Protein AF-A0A2V7TNR3-F1 (afdb_monomer)

Mean predicted aligned error: 4.05 Å

pLDDT: mean 93.91, std 7.27, range [55.94, 98.38]

Structure (mmCIF, N/CA/C/O backbone):
data_AF-A0A2V7TNR3-F1
#
_entry.id   AF-A0A2V7TNR3-F1
#
loop_
_atom_site.group_PDB
_atom_site.id
_atom_site.type_symbol
_atom_site.label_atom_id
_atom_site.label_alt_id
_atom_site.label_comp_id
_atom_site.label_asym_id
_atom_site.label_entity_id
_atom_site.label_seq_id
_atom_site.pdbx_PDB_ins_code
_atom_site.Cartn_x
_atom_site.Cartn_y
_atom_site.Cartn_z
_atom_site.occupancy
_atom_site.B_iso_or_equiv
_atom_site.auth_seq_id
_atom_site.auth_comp_id
_atom_site.auth_asym_id
_atom_site.auth_atom_id
_atom_site.pdbx_PDB_model_num
ATOM 1 N N . MET A 1 1 ? 23.098 19.966 -18.561 1.00 55.94 1 MET A N 1
ATOM 2 C CA . MET A 1 1 ? 22.631 18.932 -19.511 1.00 55.94 1 MET A CA 1
ATOM 3 C C . MET A 1 1 ? 23.124 17.513 -19.202 1.00 55.94 1 MET A C 1
ATOM 5 O O . MET A 1 1 ? 22.297 16.716 -18.797 1.00 55.94 1 MET A O 1
ATOM 9 N N . ARG A 1 2 ? 24.413 17.128 -19.333 1.00 60.38 2 ARG A N 1
ATOM 10 C CA . ARG A 1 2 ? 24.820 15.708 -19.113 1.00 60.38 2 ARG A CA 1
ATOM 11 C C . ARG A 1 2 ? 24.779 15.244 -17.645 1.00 60.38 2 ARG A C 1
ATOM 13 O O . ARG A 1 2 ? 24.480 14.086 -17.392 1.00 60.38 2 ARG A O 1
ATOM 20 N N . SER A 1 3 ? 25.078 16.126 -16.691 1.00 62.19 3 SER A N 1
ATOM 21 C CA . SER A 1 3 ? 25.059 15.813 -15.252 1.00 62.19 3 SER A CA 1
ATOM 22 C C . SER A 1 3 ? 23.644 15.739 -14.664 1.00 62.19 3 SER A C 1
ATOM 24 O O . SER A 1 3 ? 23.392 14.888 -13.816 1.00 62.19 3 SER A O 1
ATOM 26 N N . GLU A 1 4 ? 22.719 16.579 -15.139 1.00 61.78 4 GLU A N 1
ATOM 27 C CA . GLU A 1 4 ? 21.309 16.592 -14.706 1.00 61.78 4 GLU A CA 1
ATOM 28 C C . GLU A 1 4 ? 20.622 15.257 -15.021 1.00 61.78 4 GLU A C 1
ATOM 30 O O . GLU A 1 4 ? 20.032 14.658 -14.126 1.00 61.78 4 GLU A O 1
ATOM 35 N N . ASN A 1 5 ? 20.835 14.714 -16.226 1.00 78.19 5 ASN A N 1
ATOM 36 C CA . ASN A 1 5 ? 20.287 13.414 -16.630 1.00 78.19 5 ASN A CA 1
ATOM 37 C C . ASN A 1 5 ? 20.798 12.249 -15.762 1.00 78.19 5 ASN A C 1
ATOM 39 O O . ASN A 1 5 ? 20.072 11.287 -15.526 1.00 78.19 5 ASN A O 1
ATOM 43 N N . VAL A 1 6 ? 22.041 12.315 -15.268 1.00 83.44 6 VAL A N 1
ATOM 44 C CA . VAL A 1 6 ? 22.606 11.262 -14.402 1.00 83.44 6 VAL A CA 1
ATOM 45 C C . VAL A 1 6 ? 21.979 11.307 -13.010 1.00 83.44 6 VAL A C 1
ATOM 47 O O . VAL A 1 6 ? 21.611 10.266 -12.469 1.00 83.44 6 VAL A O 1
ATOM 50 N N . ILE A 1 7 ? 21.828 12.502 -12.433 1.00 86.81 7 ILE A N 1
ATOM 51 C CA . ILE A 1 7 ? 21.196 12.674 -11.118 1.00 86.81 7 ILE A CA 1
ATOM 52 C C . ILE A 1 7 ? 19.733 12.230 -11.175 1.00 86.81 7 ILE A C 1
ATOM 54 O O . ILE A 1 7 ? 19.283 11.481 -10.309 1.00 86.81 7 ILE A O 1
ATOM 58 N N . GLU A 1 8 ? 19.010 12.642 -12.215 1.00 86.00 8 GLU A N 1
ATOM 59 C CA . GLU A 1 8 ? 17.616 12.271 -12.442 1.00 86.00 8 GLU A CA 1
ATOM 60 C C . GLU A 1 8 ? 17.444 10.751 -12.580 1.00 86.00 8 GLU A C 1
ATOM 62 O O . GLU A 1 8 ? 16.597 10.141 -11.922 1.00 86.00 8 GLU A O 1
ATOM 67 N N . GLN A 1 9 ? 18.308 10.109 -13.367 1.00 86.88 9 GLN A N 1
ATOM 68 C CA . GLN A 1 9 ? 18.289 8.662 -13.537 1.00 86.88 9 GLN A CA 1
ATOM 69 C C . GLN A 1 9 ? 18.580 7.928 -12.222 1.00 86.88 9 GLN A C 1
ATOM 71 O O . GLN A 1 9 ? 17.882 6.969 -11.886 1.00 86.88 9 GLN A O 1
ATOM 76 N N . ILE A 1 10 ? 19.566 8.385 -11.441 1.00 91.06 10 ILE A N 1
ATOM 77 C CA . ILE A 1 10 ? 19.848 7.825 -10.112 1.00 91.06 10 ILE A CA 1
ATOM 78 C C . ILE A 1 10 ? 18.633 8.000 -9.201 1.00 91.06 10 ILE A C 1
ATOM 80 O O . ILE A 1 10 ? 18.242 7.049 -8.526 1.00 91.06 10 ILE A O 1
ATOM 84 N N . PHE A 1 11 ? 17.999 9.170 -9.201 1.00 94.50 11 PHE A N 1
ATOM 85 C CA . PHE A 1 11 ? 16.821 9.426 -8.383 1.00 94.50 11 PHE A CA 1
ATOM 86 C C . PHE A 1 11 ? 15.674 8.462 -8.724 1.00 94.50 11 PHE A C 1
ATOM 88 O O . PHE A 1 11 ? 15.196 7.738 -7.849 1.00 94.50 11 PHE A O 1
ATOM 95 N N . PHE A 1 12 ? 15.282 8.357 -9.997 1.00 94.94 12 PHE A N 1
ATOM 96 C CA . PHE A 1 12 ? 14.180 7.480 -10.414 1.00 94.94 12 PHE A CA 1
ATOM 97 C C . PHE A 1 12 ? 14.505 5.989 -10.362 1.00 94.94 12 PHE A C 1
ATOM 99 O O . PHE A 1 12 ? 13.593 5.164 -10.321 1.00 94.94 12 PHE A O 1
ATOM 106 N N . ARG A 1 13 ? 15.785 5.621 -10.308 1.00 94.69 13 ARG A N 1
ATOM 107 C CA . ARG A 1 13 ? 16.210 4.254 -9.997 1.00 94.69 13 ARG A CA 1
ATOM 108 C C . ARG A 1 13 ? 15.940 3.886 -8.532 1.00 94.69 13 ARG A C 1
ATOM 110 O O . ARG A 1 13 ? 15.651 2.729 -8.234 1.00 94.69 13 ARG A O 1
ATOM 117 N N . HIS A 1 14 ? 15.999 4.858 -7.620 1.00 96.19 14 HIS A N 1
ATOM 118 C CA . HIS A 1 14 ? 15.886 4.644 -6.170 1.00 96.19 14 HIS A CA 1
ATOM 119 C C . HIS A 1 14 ? 14.578 5.163 -5.555 1.00 96.19 14 HIS A C 1
ATOM 1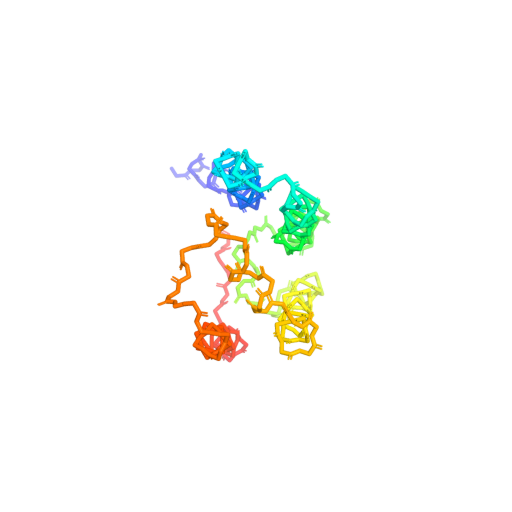21 O O . HIS A 1 14 ? 14.340 4.951 -4.368 1.00 96.19 14 HIS A O 1
ATOM 127 N N . ALA A 1 15 ? 13.699 5.789 -6.342 1.00 95.81 15 ALA A N 1
ATOM 128 C CA . ALA A 1 15 ? 12.441 6.375 -5.872 1.00 95.81 15 ALA A CA 1
ATOM 129 C C . ALA A 1 15 ? 11.531 5.388 -5.110 1.00 95.81 15 ALA A C 1
ATOM 131 O O . ALA A 1 15 ? 10.797 5.797 -4.214 1.00 95.81 15 ALA A O 1
ATOM 132 N N . TRP A 1 16 ? 11.621 4.081 -5.386 1.00 97.06 16 TRP A N 1
ATOM 133 C CA . TRP A 1 16 ? 10.887 3.046 -4.646 1.00 97.06 16 TRP A CA 1
ATOM 134 C C . TRP A 1 16 ? 11.201 3.032 -3.137 1.00 97.06 16 TRP A C 1
ATOM 136 O O . TRP A 1 16 ? 10.323 2.729 -2.328 1.00 97.06 16 TRP A O 1
ATOM 146 N N . LEU A 1 17 ? 12.414 3.436 -2.736 1.00 97.94 17 LEU A N 1
ATOM 147 C CA . LEU A 1 17 ? 12.802 3.570 -1.328 1.00 97.94 17 LEU A CA 1
ATOM 148 C C . LEU A 1 17 ? 12.006 4.663 -0.609 1.00 97.94 17 LEU A C 1
ATOM 150 O O . LEU A 1 17 ? 11.733 4.525 0.582 1.00 97.94 17 LEU A O 1
ATOM 154 N N . LEU A 1 18 ? 11.590 5.721 -1.315 1.00 97.38 18 LEU A N 1
ATOM 155 C CA . LEU A 1 18 ? 10.773 6.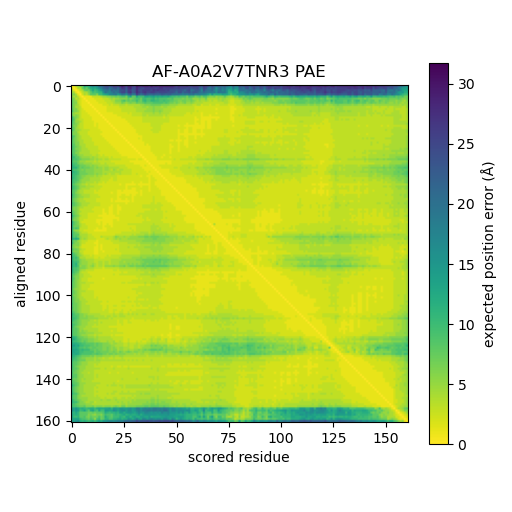788 -0.732 1.00 97.38 18 LEU A CA 1
ATOM 156 C C . LEU A 1 18 ? 9.385 6.268 -0.341 1.00 97.38 18 LEU A C 1
ATOM 158 O O . LEU A 1 18 ? 8.876 6.626 0.720 1.00 97.38 18 LEU A O 1
ATOM 162 N N . PHE A 1 19 ? 8.795 5.373 -1.141 1.00 96.69 19 PHE A N 1
ATOM 163 C CA . PHE A 1 19 ? 7.513 4.747 -0.805 1.00 96.69 19 PHE A CA 1
ATOM 164 C C . PHE A 1 19 ? 7.631 3.799 0.393 1.00 96.69 19 PHE A C 1
ATOM 166 O O . PHE A 1 19 ? 6.751 3.784 1.260 1.00 96.69 19 PHE A O 1
ATOM 173 N N . ILE A 1 20 ? 8.743 3.065 0.500 1.00 98.12 20 ILE A N 1
ATOM 174 C CA . ILE A 1 20 ? 9.024 2.242 1.683 1.00 98.12 20 ILE A CA 1
ATOM 175 C C . ILE A 1 20 ? 9.204 3.118 2.919 1.00 98.12 20 ILE A C 1
ATOM 177 O O . ILE A 1 20 ? 8.592 2.864 3.958 1.00 98.12 20 ILE A O 1
ATOM 181 N N . PHE A 1 21 ? 9.992 4.187 2.804 1.00 98.19 21 PHE A N 1
ATOM 182 C CA . PHE A 1 21 ? 10.191 5.146 3.882 1.00 98.19 21 PHE A CA 1
ATOM 183 C C . PHE A 1 21 ? 8.859 5.742 4.354 1.00 98.19 21 PHE A C 1
ATOM 185 O O . PHE A 1 21 ? 8.572 5.724 5.550 1.00 98.19 21 PHE A O 1
ATOM 192 N N . ALA A 1 22 ? 8.004 6.188 3.429 1.00 97.50 22 ALA A N 1
ATOM 193 C CA . ALA A 1 22 ? 6.678 6.712 3.750 1.00 97.50 22 ALA A CA 1
ATOM 194 C C . ALA A 1 22 ? 5.792 5.664 4.451 1.00 97.50 22 ALA A C 1
ATOM 196 O O . ALA A 1 22 ? 5.075 5.983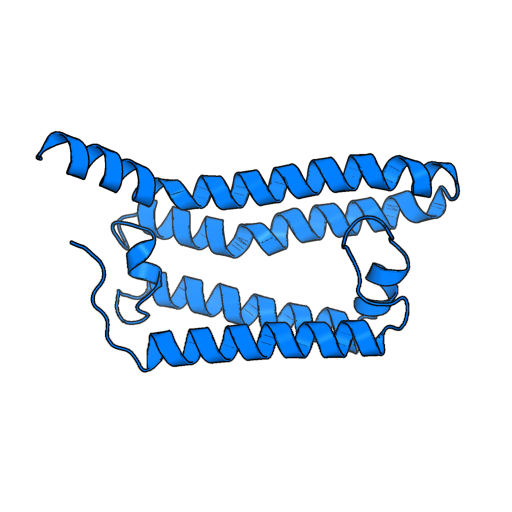 5.403 1.00 97.50 22 ALA A O 1
ATOM 197 N N . THR A 1 23 ? 5.861 4.400 4.030 1.00 96.50 23 THR A N 1
ATOM 198 C CA . THR A 1 23 ? 5.129 3.286 4.655 1.00 96.50 23 THR A CA 1
ATOM 199 C C . THR A 1 23 ? 5.590 3.053 6.095 1.00 96.50 23 THR A C 1
ATOM 201 O O . THR A 1 23 ? 4.763 2.941 7.006 1.00 96.50 23 THR A O 1
ATOM 204 N N . CYS A 1 24 ? 6.904 3.042 6.324 1.00 98.00 24 CYS A N 1
ATOM 205 C CA . CYS A 1 24 ? 7.504 2.905 7.650 1.00 98.00 24 CYS A CA 1
ATOM 206 C C . CYS A 1 24 ? 7.190 4.102 8.556 1.00 98.00 24 CYS A C 1
ATOM 208 O O . CYS A 1 24 ? 6.844 3.915 9.723 1.00 98.00 24 CYS A O 1
ATOM 210 N N . LEU A 1 25 ? 7.245 5.324 8.023 1.00 97.81 25 LEU A N 1
ATOM 211 C CA . LEU A 1 25 ? 6.898 6.534 8.762 1.00 97.81 25 LEU A CA 1
ATOM 212 C C . LEU A 1 25 ? 5.432 6.504 9.215 1.00 97.81 25 LEU A C 1
ATOM 214 O O . LEU A 1 25 ? 5.148 6.768 10.383 1.00 97.81 25 LEU A O 1
ATOM 218 N N . ASN A 1 26 ? 4.509 6.094 8.339 1.00 96.62 26 ASN A N 1
ATOM 219 C CA . ASN A 1 26 ? 3.106 5.894 8.711 1.00 96.62 26 ASN A CA 1
ATOM 220 C C . ASN A 1 26 ? 2.953 4.863 9.835 1.00 96.62 26 ASN A C 1
ATOM 222 O O . ASN A 1 26 ? 2.255 5.130 10.809 1.00 96.62 26 ASN A O 1
ATOM 226 N N . ALA A 1 27 ? 3.657 3.730 9.769 1.00 96.69 27 ALA A N 1
ATOM 227 C CA . ALA A 1 27 ? 3.627 2.724 10.832 1.00 96.69 27 ALA A CA 1
ATOM 228 C C . ALA A 1 27 ? 4.103 3.278 12.190 1.00 96.69 27 ALA A C 1
ATOM 230 O O . ALA A 1 27 ? 3.508 2.974 13.228 1.00 96.69 27 ALA A O 1
ATOM 231 N N . VAL A 1 28 ? 5.143 4.121 12.196 1.00 97.50 28 VAL A N 1
ATOM 232 C CA . VAL A 1 28 ? 5.626 4.803 13.408 1.00 97.50 28 VAL A CA 1
ATOM 233 C C . VAL A 1 28 ? 4.577 5.781 13.940 1.00 97.50 28 VAL A C 1
ATOM 235 O O . VAL A 1 28 ? 4.252 5.737 15.129 1.00 97.50 28 VAL A O 1
ATOM 238 N N . ILE A 1 29 ? 4.003 6.616 13.070 1.00 97.00 29 ILE A N 1
ATOM 239 C CA . ILE A 1 29 ? 2.950 7.577 13.429 1.00 97.00 29 ILE A CA 1
ATOM 240 C C . ILE A 1 29 ? 1.737 6.849 14.016 1.00 97.00 29 ILE A C 1
ATOM 242 O O . ILE A 1 29 ? 1.214 7.247 15.056 1.00 97.00 29 ILE A O 1
ATOM 246 N N . TRP A 1 30 ? 1.306 5.756 13.393 1.00 97.31 30 TRP A N 1
ATOM 247 C CA . TRP A 1 30 ? 0.194 4.934 13.863 1.00 97.31 30 TRP A CA 1
ATOM 248 C C . TRP A 1 30 ? 0.476 4.304 15.213 1.00 97.31 30 TRP A C 1
ATOM 250 O O . TRP A 1 30 ? -0.373 4.354 16.099 1.00 97.31 30 TRP A O 1
ATOM 260 N N . ARG A 1 31 ? 1.684 3.771 15.415 1.00 96.38 31 ARG A N 1
ATOM 261 C CA . ARG A 1 31 ? 2.089 3.221 16.711 1.00 96.38 31 ARG A CA 1
ATOM 262 C C . ARG A 1 31 ? 2.088 4.287 17.800 1.00 96.38 31 ARG A C 1
ATOM 264 O O . ARG A 1 31 ? 1.724 3.990 18.933 1.00 96.38 31 ARG A O 1
ATOM 271 N N . TRP A 1 32 ? 2.489 5.512 17.471 1.00 96.88 32 TRP A N 1
ATOM 272 C CA . TRP A 1 32 ? 2.433 6.638 18.396 1.00 96.88 32 TRP A CA 1
ATOM 273 C C . TRP A 1 32 ? 0.986 7.030 18.731 1.00 96.88 32 TRP A C 1
ATOM 275 O O . TRP A 1 32 ? 0.642 7.090 19.910 1.00 96.88 32 TRP A O 1
ATOM 285 N N . ARG A 1 33 ? 0.112 7.186 17.726 1.00 95.69 33 ARG A N 1
ATOM 286 C CA . ARG A 1 33 ? -1.320 7.495 17.915 1.00 95.69 33 ARG A CA 1
ATOM 287 C C . ARG A 1 33 ? -2.062 6.409 18.700 1.00 95.69 33 ARG A C 1
ATOM 289 O O . ARG A 1 33 ? -2.885 6.729 19.553 1.00 95.69 33 ARG A O 1
ATOM 296 N N . ALA A 1 34 ? -1.735 5.140 18.456 1.00 96.38 34 ALA A N 1
ATOM 297 C CA . ALA A 1 34 ? -2.338 3.991 19.126 1.00 96.38 34 ALA A CA 1
ATOM 298 C C . ALA A 1 34 ? -2.123 4.000 20.648 1.00 96.38 34 ALA A C 1
ATOM 300 O O . ALA A 1 34 ? -2.955 3.462 21.372 1.00 96.38 34 ALA A O 1
ATOM 301 N N . ARG A 1 35 ? -1.054 4.641 21.155 1.00 95.75 35 ARG A N 1
ATOM 302 C CA . ARG A 1 35 ? -0.747 4.684 22.598 1.00 95.75 35 ARG A CA 1
ATOM 303 C C . ARG A 1 35 ? -1.913 5.212 23.428 1.00 95.75 35 ARG A C 1
ATOM 305 O O . ARG A 1 35 ? -2.209 4.622 24.457 1.00 95.75 35 ARG A O 1
ATOM 312 N N . LYS A 1 36 ? -2.590 6.266 22.954 1.00 96.31 36 LYS A N 1
ATOM 313 C CA . LYS A 1 36 ? -3.750 6.866 23.637 1.00 96.31 36 LYS A CA 1
ATOM 314 C C . LYS A 1 36 ? -4.911 5.875 23.779 1.00 96.31 36 LYS A C 1
ATOM 316 O O . LYS A 1 36 ? -5.573 5.847 24.810 1.00 96.31 36 LYS A O 1
ATOM 321 N N . TYR A 1 37 ? -5.165 5.081 22.743 1.00 96.00 37 TYR A N 1
ATOM 322 C CA . TYR A 1 37 ? -6.257 4.108 22.742 1.00 96.00 37 TYR A CA 1
ATOM 323 C C . TYR A 1 37 ? -5.899 2.872 23.568 1.00 96.00 37 TYR A C 1
ATOM 325 O O . TYR A 1 37 ? -6.716 2.409 24.350 1.00 96.00 37 TYR A O 1
ATOM 333 N N . ILE A 1 38 ? -4.651 2.405 23.481 1.00 96.88 38 ILE A N 1
ATOM 334 C CA . ILE A 1 38 ? -4.153 1.264 24.261 1.00 96.88 38 ILE A CA 1
ATOM 335 C C . ILE A 1 38 ? -4.101 1.579 25.761 1.00 96.88 38 ILE A C 1
ATOM 337 O O . ILE A 1 38 ? -4.368 0.704 26.576 1.00 96.88 38 ILE A O 1
ATOM 341 N N . SER A 1 39 ? -3.770 2.814 26.153 1.00 96.75 39 SER A N 1
ATOM 342 C CA . SER A 1 39 ? -3.805 3.201 27.569 1.00 96.75 39 SER A CA 1
ATOM 343 C C . SER A 1 39 ? -5.221 3.221 28.143 1.00 96.75 39 SER A C 1
ATOM 345 O O . SER A 1 39 ? -5.383 3.008 29.339 1.00 96.75 39 SER A O 1
ATOM 347 N N . ALA A 1 40 ? -6.229 3.495 27.308 1.00 96.75 40 ALA A N 1
ATOM 348 C CA . ALA A 1 40 ? -7.632 3.477 27.712 1.00 96.75 40 ALA A CA 1
ATOM 349 C C . ALA A 1 40 ? -8.211 2.052 27.712 1.00 96.75 40 ALA A C 1
ATOM 351 O O . ALA A 1 40 ? -8.968 1.703 28.612 1.00 96.75 40 ALA A O 1
ATOM 352 N N . ASP A 1 41 ? -7.828 1.231 26.732 1.00 96.38 41 ASP A N 1
ATOM 353 C CA . ASP A 1 41 ? -8.199 -0.179 26.631 1.00 96.38 41 ASP A CA 1
ATOM 354 C C . ASP A 1 41 ? -6.979 -1.035 26.226 1.00 96.38 41 ASP A C 1
ATOM 356 O O . ASP A 1 41 ? -6.629 -1.126 25.038 1.00 96.38 41 ASP A O 1
ATOM 360 N N . PRO A 1 42 ? -6.329 -1.702 27.200 1.00 96.00 42 PRO A N 1
ATOM 361 C CA . PRO A 1 42 ? -5.161 -2.541 26.943 1.00 96.00 42 PRO A CA 1
ATOM 362 C C . PRO A 1 42 ? -5.422 -3.717 25.993 1.00 96.00 42 PRO A C 1
ATOM 364 O O . PRO A 1 42 ? -4.478 -4.222 25.378 1.00 96.00 42 PRO A O 1
ATOM 367 N N . THR A 1 43 ? -6.676 -4.154 25.828 1.00 96.25 43 THR A N 1
ATOM 368 C CA . THR A 1 43 ? -7.015 -5.301 24.970 1.00 96.25 43 THR A CA 1
ATOM 369 C C . THR A 1 43 ? -6.763 -5.016 23.483 1.00 96.25 43 THR A C 1
ATOM 371 O O . THR A 1 43 ? -6.477 -5.934 22.709 1.00 96.25 43 THR A O 1
ATOM 374 N N . LEU A 1 44 ? -6.740 -3.738 23.085 1.00 95.69 44 LEU A N 1
ATOM 375 C CA . LEU A 1 44 ? -6.487 -3.301 21.709 1.00 95.69 44 LEU A CA 1
ATOM 376 C C . LEU A 1 44 ? -5.021 -3.459 21.268 1.00 95.69 44 LEU A C 1
ATOM 378 O O . LEU A 1 44 ? -4.727 -3.455 20.069 1.00 95.69 44 LEU A O 1
ATOM 382 N N . ALA A 1 45 ? -4.075 -3.612 22.203 1.00 96.50 45 ALA A N 1
ATOM 383 C CA . ALA A 1 45 ? -2.638 -3.604 21.906 1.00 96.50 45 ALA A CA 1
ATOM 384 C C . ALA A 1 45 ? -2.220 -4.669 20.877 1.00 96.50 45 ALA A C 1
ATOM 386 O O . ALA A 1 45 ? -1.440 -4.397 19.953 1.00 96.50 45 ALA A O 1
ATOM 387 N N . ALA A 1 46 ? -2.764 -5.881 21.014 1.00 97.06 46 ALA A N 1
ATOM 388 C CA . ALA A 1 46 ? -2.488 -6.985 20.102 1.00 97.06 46 ALA A CA 1
ATOM 389 C C . ALA A 1 46 ? -3.040 -6.705 18.695 1.00 97.06 46 ALA A C 1
ATOM 391 O O . ALA A 1 46 ? -2.358 -6.960 17.697 1.00 97.06 46 ALA A O 1
ATOM 392 N N . GLY A 1 47 ? -4.242 -6.128 18.611 1.00 97.06 47 GLY A N 1
ATOM 393 C CA . GLY A 1 47 ? -4.891 -5.774 17.352 1.00 97.06 47 GLY A CA 1
ATOM 394 C C . GLY A 1 47 ? -4.133 -4.687 16.587 1.00 97.06 47 GLY A C 1
ATOM 395 O O . GLY A 1 47 ? -3.772 -4.905 15.428 1.00 97.06 47 GLY A O 1
ATOM 396 N N . TYR A 1 48 ? -3.753 -3.586 17.248 1.00 97.69 48 TYR A N 1
ATOM 397 C CA . TYR A 1 48 ? -2.901 -2.548 16.647 1.00 97.69 48 TYR A CA 1
ATOM 398 C C . TYR A 1 48 ? -1.561 -3.109 16.163 1.00 97.69 48 TYR A C 1
ATOM 400 O O . TYR A 1 48 ? -1.139 -2.829 15.041 1.00 97.69 48 TYR A O 1
ATOM 408 N N . THR A 1 49 ? -0.898 -3.935 16.978 1.00 97.31 49 THR A N 1
ATOM 409 C CA . THR A 1 49 ? 0.389 -4.543 16.605 1.00 97.31 49 THR A CA 1
ATOM 410 C C . THR A 1 49 ? 0.249 -5.411 15.358 1.00 97.31 49 THR A C 1
ATOM 412 O O . THR A 1 49 ? 1.075 -5.326 14.447 1.00 97.31 49 THR A O 1
ATOM 415 N N . ARG A 1 50 ? -0.810 -6.225 15.289 1.00 97.38 50 ARG A N 1
ATOM 416 C CA . ARG A 1 50 ? -1.097 -7.072 14.130 1.00 97.38 50 ARG A CA 1
ATOM 417 C C . ARG A 1 50 ? -1.378 -6.241 12.878 1.00 97.38 50 ARG A C 1
ATOM 419 O O . ARG A 1 50 ? -0.828 -6.559 11.828 1.00 97.38 50 ARG A O 1
ATOM 426 N N . LEU A 1 51 ? -2.186 -5.186 12.987 1.00 97.56 51 LEU A N 1
ATOM 427 C CA . LEU A 1 51 ? -2.534 -4.313 11.862 1.00 97.56 51 LEU A CA 1
ATOM 428 C C . LEU A 1 51 ? -1.315 -3.563 11.322 1.00 97.56 51 LEU A C 1
ATOM 430 O O . LEU A 1 51 ? -1.087 -3.563 10.117 1.00 9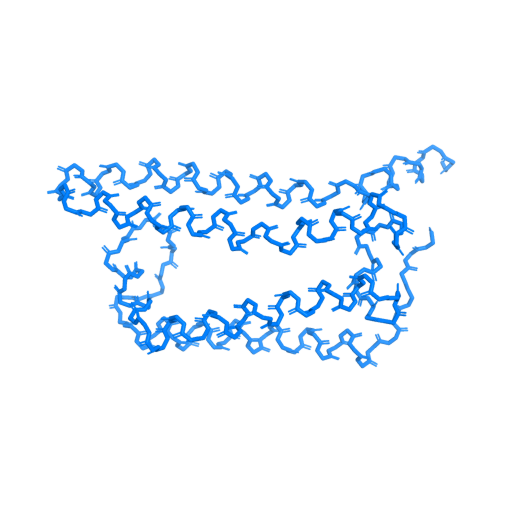7.56 51 LEU A O 1
ATOM 434 N N . ILE A 1 52 ? -0.486 -2.995 12.201 1.00 97.75 52 ILE A N 1
ATOM 435 C CA . ILE A 1 52 ? 0.720 -2.257 11.800 1.00 97.75 52 ILE A CA 1
ATOM 436 C C . ILE A 1 52 ? 1.744 -3.192 11.141 1.00 97.75 52 ILE A C 1
ATOM 438 O O . ILE A 1 52 ? 2.321 -2.844 10.113 1.00 97.75 52 ILE A O 1
ATOM 442 N N . ARG A 1 53 ? 1.956 -4.400 11.685 1.00 97.62 53 ARG A N 1
ATOM 443 C CA . ARG A 1 53 ? 2.836 -5.403 11.054 1.00 97.62 53 ARG A CA 1
ATOM 444 C C . ARG A 1 53 ? 2.292 -5.865 9.706 1.00 97.62 53 ARG A C 1
ATOM 446 O O . ARG A 1 53 ? 3.051 -5.945 8.747 1.00 97.62 53 ARG A O 1
ATOM 453 N N . GLY A 1 54 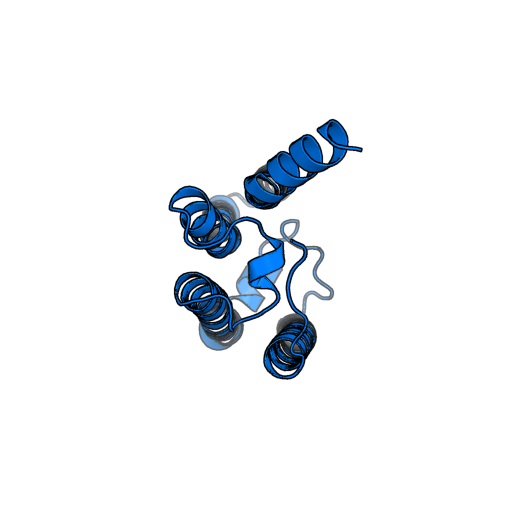? 0.988 -6.134 9.634 1.00 96.50 54 GLY A N 1
ATOM 454 C CA . GLY A 1 54 ? 0.312 -6.486 8.390 1.00 96.50 54 GLY A CA 1
ATOM 455 C C . GLY A 1 54 ? 0.503 -5.406 7.329 1.00 96.50 54 GLY A C 1
ATOM 456 O O . GLY A 1 54 ? 0.935 -5.717 6.228 1.00 96.50 54 GLY A O 1
ATOM 457 N N . TRP A 1 55 ? 0.289 -4.139 7.688 1.00 96.00 55 TRP A N 1
ATOM 458 C CA . TRP A 1 55 ? 0.525 -2.990 6.815 1.00 96.00 55 TRP A CA 1
ATOM 459 C C . TRP A 1 55 ? 1.967 -2.910 6.312 1.00 96.00 55 TRP A C 1
ATOM 461 O O . TRP A 1 55 ? 2.179 -2.775 5.113 1.00 96.00 55 TRP A O 1
ATOM 471 N N . LEU A 1 56 ? 2.957 -3.045 7.200 1.00 97.62 56 LEU A N 1
ATOM 472 C CA . LEU A 1 56 ? 4.372 -2.985 6.820 1.00 97.62 56 LEU A CA 1
ATOM 473 C C . LEU A 1 56 ? 4.759 -4.051 5.793 1.00 97.62 56 LEU A C 1
ATOM 475 O O . LEU A 1 56 ? 5.600 -3.784 4.944 1.00 97.62 56 LEU A O 1
ATOM 479 N N . VAL A 1 57 ? 4.167 -5.242 5.855 1.00 96.44 57 VAL A N 1
ATOM 480 C CA . VAL A 1 57 ? 4.406 -6.283 4.846 1.00 96.44 57 VAL A CA 1
ATOM 481 C C . VAL A 1 57 ? 3.616 -5.972 3.577 1.00 96.44 57 VAL A C 1
ATOM 483 O O . VAL A 1 57 ? 4.171 -5.931 2.483 1.00 96.44 57 VAL A O 1
ATOM 486 N N . PHE A 1 58 ? 2.320 -5.717 3.731 1.00 96.06 58 PHE A N 1
ATOM 487 C CA . PHE A 1 58 ? 1.373 -5.610 2.630 1.00 96.06 58 PHE A CA 1
ATOM 488 C C . PHE A 1 58 ? 1.627 -4.389 1.740 1.00 96.06 58 PHE A C 1
ATOM 490 O O . PHE A 1 58 ? 1.650 -4.508 0.519 1.00 96.06 58 PHE A O 1
ATOM 497 N N . ALA A 1 59 ? 1.865 -3.222 2.342 1.00 95.62 59 ALA A N 1
ATOM 498 C CA . ALA A 1 59 ? 2.070 -1.970 1.621 1.00 95.62 59 ALA A CA 1
ATOM 499 C C . ALA A 1 59 ? 3.474 -1.848 1.011 1.00 95.62 59 ALA A C 1
ATOM 501 O O . ALA A 1 59 ? 3.636 -1.126 0.033 1.00 95.62 59 ALA A O 1
ATOM 502 N N . ASN A 1 60 ? 4.476 -2.561 1.542 1.00 98.25 60 ASN A N 1
ATOM 503 C CA . ASN A 1 60 ? 5.831 -2.546 0.980 1.00 98.25 60 ASN A CA 1
ATOM 504 C C . ASN A 1 60 ? 6.045 -3.563 -0.143 1.00 98.25 60 ASN A C 1
ATOM 506 O O . ASN A 1 60 ? 6.974 -3.392 -0.931 1.00 98.25 60 ASN A O 1
ATOM 510 N N . LEU A 1 61 ? 5.210 -4.603 -0.240 1.00 98.00 61 LEU A N 1
ATOM 511 C CA . LEU A 1 61 ? 5.408 -5.684 -1.206 1.00 98.00 61 LEU A CA 1
ATOM 512 C C . LEU A 1 61 ? 5.547 -5.189 -2.663 1.00 98.00 61 LEU A C 1
ATOM 514 O O . LEU A 1 61 ? 6.511 -5.596 -3.314 1.00 98.00 61 LEU A O 1
ATOM 518 N N . PRO A 1 62 ? 4.704 -4.269 -3.183 1.00 97.75 62 PRO A N 1
ATOM 519 C CA . PRO A 1 62 ? 4.861 -3.764 -4.549 1.00 97.75 62 PRO A CA 1
ATOM 520 C C . PRO A 1 62 ? 6.174 -3.005 -4.753 1.00 97.75 62 PRO A C 1
ATOM 522 O O . PRO A 1 62 ? 6.809 -3.136 -5.795 1.00 97.75 62 PRO A O 1
ATOM 525 N N . TRP A 1 63 ? 6.605 -2.225 -3.761 1.00 97.94 63 TRP A N 1
ATOM 526 C CA . TRP A 1 63 ? 7.831 -1.427 -3.848 1.00 97.94 63 TRP A CA 1
ATOM 527 C C . TRP A 1 63 ? 9.077 -2.302 -3.812 1.00 97.94 63 TRP A C 1
ATOM 529 O O . TRP A 1 63 ? 10.038 -2.020 -4.519 1.00 97.94 63 TRP A O 1
ATOM 539 N N . LEU A 1 64 ? 9.043 -3.391 -3.042 1.00 98.12 64 LEU A N 1
ATOM 540 C 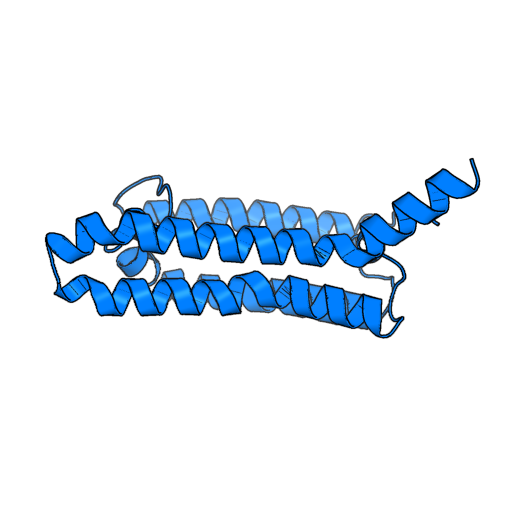CA . LEU A 1 64 ? 10.113 -4.383 -3.023 1.00 98.12 64 LEU A CA 1
ATOM 541 C C . LEU A 1 64 ? 10.223 -5.106 -4.367 1.00 98.12 64 LEU A C 1
ATOM 543 O O . LEU A 1 64 ? 11.319 -5.195 -4.909 1.00 98.12 64 LEU A O 1
ATOM 547 N N . VAL A 1 65 ? 9.105 -5.560 -4.943 1.00 98.25 65 VAL A N 1
ATOM 548 C CA . VAL A 1 65 ? 9.099 -6.181 -6.280 1.00 98.25 65 VAL A CA 1
ATOM 549 C C . VAL A 1 65 ? 9.637 -5.206 -7.332 1.00 98.25 65 VAL A C 1
ATOM 551 O O . VAL A 1 65 ? 10.508 -5.571 -8.121 1.00 98.25 65 VAL A O 1
ATOM 554 N N . MET A 1 66 ? 9.183 -3.950 -7.292 1.00 98.19 66 MET A N 1
ATOM 555 C CA . MET A 1 66 ? 9.654 -2.885 -8.180 1.00 98.19 66 MET A CA 1
ATOM 556 C C . MET A 1 66 ? 11.166 -2.651 -8.045 1.00 98.19 66 MET A C 1
ATOM 558 O O . MET A 1 66 ? 11.890 -2.623 -9.043 1.00 98.19 66 MET A O 1
ATOM 562 N N . GLY A 1 67 ? 11.646 -2.501 -6.809 1.00 97.69 67 GLY A N 1
ATOM 563 C CA . GLY A 1 67 ? 13.049 -2.256 -6.495 1.00 97.69 67 GLY A CA 1
ATOM 564 C C . GLY A 1 67 ? 13.952 -3.403 -6.930 1.00 97.69 67 GLY A C 1
ATOM 565 O O . GLY A 1 67 ? 14.955 -3.164 -7.598 1.00 97.69 67 GLY A O 1
ATOM 566 N N . LEU A 1 68 ? 13.574 -4.651 -6.635 1.00 97.81 68 LEU A N 1
ATOM 567 C CA . LEU A 1 68 ? 14.313 -5.834 -7.085 1.00 97.81 68 LEU A CA 1
ATOM 568 C C . LEU A 1 68 ? 14.390 -5.887 -8.612 1.00 97.81 68 LEU A C 1
ATOM 570 O O . LEU A 1 68 ? 15.463 -6.124 -9.161 1.00 97.81 68 LEU A O 1
ATOM 574 N N . GLY A 1 69 ? 13.289 -5.590 -9.303 1.00 97.44 69 GLY A N 1
ATOM 575 C CA . GLY A 1 69 ? 13.279 -5.550 -10.759 1.00 97.44 69 GLY A CA 1
ATOM 576 C C . GLY A 1 69 ? 14.233 -4.522 -11.361 1.00 97.44 69 GLY A C 1
ATOM 577 O O . GLY A 1 69 ? 14.881 -4.800 -12.368 1.00 97.44 69 GLY A O 1
ATOM 578 N N . ILE A 1 70 ? 14.376 -3.364 -10.718 1.00 97.12 70 ILE A N 1
ATOM 579 C CA . ILE A 1 70 ? 15.333 -2.329 -11.127 1.00 97.12 70 ILE A CA 1
ATOM 580 C C . ILE A 1 70 ? 16.775 -2.740 -10.791 1.00 97.12 70 ILE A C 1
ATOM 582 O O . ILE A 1 70 ? 17.691 -2.547 -11.592 1.00 97.12 70 ILE A O 1
ATOM 586 N N . LEU A 1 71 ? 17.005 -3.313 -9.608 1.00 96.69 71 LEU A N 1
ATOM 587 C CA . LEU A 1 71 ? 18.339 -3.709 -9.148 1.00 96.69 71 LEU A CA 1
ATOM 588 C C . LEU A 1 71 ? 18.932 -4.846 -9.986 1.00 96.69 71 LEU A C 1
ATOM 590 O O . LEU A 1 71 ? 20.117 -4.798 -10.303 1.00 96.69 71 LEU A O 1
ATOM 594 N N . PHE A 1 72 ? 18.108 -5.812 -10.398 1.00 96.75 72 PHE A N 1
ATOM 595 C CA . PHE A 1 72 ? 18.517 -6.910 -11.280 1.00 96.75 72 PHE A CA 1
ATOM 596 C C . PHE A 1 72 ? 18.516 -6.543 -12.772 1.00 96.75 72 PHE A C 1
ATOM 598 O O . PHE A 1 72 ? 18.715 -7.412 -13.615 1.00 96.75 72 PHE A O 1
ATOM 605 N N . GLY A 1 73 ? 18.310 -5.266 -13.112 1.00 93.94 73 GLY A N 1
ATOM 606 C CA . GLY A 1 73 ? 18.399 -4.779 -14.489 1.00 93.94 73 GLY A CA 1
ATOM 607 C C . GLY A 1 73 ? 17.218 -5.166 -15.381 1.00 93.94 73 GLY A C 1
ATOM 608 O O . GLY A 1 73 ? 17.333 -5.078 -16.598 1.00 93.94 73 GLY A O 1
ATOM 609 N N . GLY A 1 74 ? 16.086 -5.576 -14.802 1.00 94.75 74 GLY A N 1
ATOM 610 C CA . GLY A 1 74 ? 14.876 -5.887 -15.560 1.00 94.75 74 GLY A CA 1
ATOM 611 C C . GLY A 1 74 ? 14.276 -4.651 -16.235 1.00 94.75 74 GLY A C 1
ATOM 612 O O . GLY A 1 74 ? 13.842 -4.738 -17.378 1.00 94.75 74 GLY A O 1
ATOM 613 N N . VAL A 1 75 ? 14.300 -3.499 -15.554 1.00 95.19 75 VAL A N 1
ATOM 614 C CA . VAL A 1 75 ? 13.994 -2.186 -16.145 1.00 95.19 75 VAL A CA 1
ATOM 615 C C . VAL A 1 75 ? 14.869 -1.075 -15.537 1.00 95.19 75 VAL A C 1
ATOM 617 O O . VAL A 1 75 ? 15.267 -1.190 -14.378 1.00 95.19 75 VAL A O 1
ATOM 620 N N . PRO A 1 76 ? 15.157 0.025 -16.261 1.00 93.38 76 PRO A N 1
ATOM 621 C CA . PRO A 1 76 ? 16.037 1.098 -15.781 1.00 93.38 76 PRO A CA 1
ATOM 622 C C . PRO A 1 76 ? 15.514 1.899 -14.578 1.00 93.38 76 PRO A C 1
ATOM 624 O O . PRO A 1 76 ? 16.283 2.250 -13.682 1.00 93.38 76 PRO A O 1
ATOM 627 N N . THR A 1 77 ? 14.225 2.248 -14.574 1.00 95.25 77 THR A N 1
ATOM 628 C CA . THR A 1 77 ? 13.636 3.216 -13.630 1.00 95.25 77 THR A CA 1
ATOM 629 C C . THR A 1 77 ? 12.171 2.902 -13.342 1.00 95.25 77 THR A C 1
ATOM 631 O O . THR A 1 77 ? 11.535 2.140 -14.074 1.00 95.25 77 THR A O 1
ATOM 634 N N . ILE A 1 78 ? 11.599 3.545 -12.316 1.00 95.00 78 ILE A N 1
ATOM 635 C CA . ILE A 1 78 ? 10.177 3.395 -11.962 1.00 95.00 78 ILE A CA 1
ATOM 636 C C . ILE A 1 78 ? 9.211 3.700 -13.118 1.00 95.00 78 ILE A C 1
ATOM 638 O O . ILE A 1 78 ? 8.144 3.098 -13.189 1.00 95.00 78 ILE A O 1
ATOM 642 N N . TRP A 1 79 ? 9.581 4.583 -14.051 1.00 94.25 79 TRP A N 1
ATOM 643 C CA . TRP A 1 79 ? 8.715 4.993 -15.161 1.00 94.25 79 TRP A CA 1
ATOM 644 C C . TRP A 1 79 ? 8.353 3.840 -16.092 1.00 94.25 79 TRP A C 1
ATOM 646 O O . TRP A 1 79 ? 7.279 3.826 -16.686 1.00 94.25 79 TRP A O 1
ATOM 656 N N . HIS A 1 80 ? 9.219 2.832 -16.168 1.00 94.69 80 HIS A N 1
ATOM 657 C CA . HIS A 1 80 ? 8.989 1.650 -16.984 1.00 94.69 80 HIS A CA 1
ATOM 658 C C . HIS A 1 80 ? 7.827 0.798 -16.458 1.00 94.69 80 HIS A C 1
ATOM 660 O O . HIS A 1 80 ? 7.206 0.081 -17.236 1.00 94.69 80 HIS A O 1
ATOM 666 N N . TYR A 1 81 ? 7.470 0.922 -15.176 1.00 94.50 81 TYR A N 1
ATOM 667 C CA . TYR A 1 81 ? 6.312 0.235 -14.603 1.00 94.50 81 TYR A CA 1
ATOM 668 C C . TYR A 1 81 ? 4.970 0.869 -14.985 1.00 94.50 81 TYR A C 1
ATOM 670 O O . TYR A 1 81 ? 3.941 0.275 -14.693 1.00 94.50 81 TYR A O 1
ATOM 678 N N . LEU A 1 82 ? 4.959 2.039 -15.639 1.00 93.06 82 LEU A N 1
ATOM 679 C CA . LEU A 1 82 ? 3.727 2.657 -16.148 1.00 93.06 82 LEU A CA 1
ATOM 680 C C . LEU A 1 82 ? 3.270 2.077 -17.492 1.00 93.06 82 LEU A C 1
ATOM 682 O O . LEU A 1 82 ? 2.167 2.384 -17.934 1.00 93.06 82 LEU A O 1
ATOM 686 N N . ASN A 1 83 ? 4.101 1.253 -18.136 1.00 92.50 83 ASN A N 1
ATOM 687 C CA . ASN A 1 83 ? 3.739 0.539 -19.354 1.00 92.50 83 ASN A CA 1
ATOM 688 C C . ASN A 1 83 ? 3.929 -0.976 -19.134 1.00 92.50 83 ASN A C 1
ATOM 690 O O . ASN A 1 83 ? 5.065 -1.442 -18.998 1.00 92.50 83 ASN A O 1
ATOM 694 N N . PRO A 1 84 ? 2.841 -1.770 -19.124 1.00 92.19 84 PRO A N 1
ATOM 695 C CA . PRO A 1 84 ? 2.888 -3.201 -18.826 1.00 92.19 84 PRO A CA 1
ATOM 696 C C . PRO A 1 84 ? 3.644 -4.032 -19.873 1.00 92.19 84 PRO A C 1
ATOM 698 O O . PRO A 1 84 ? 3.964 -5.190 -19.609 1.00 92.19 84 PRO A O 1
ATOM 701 N N . ARG A 1 85 ? 3.955 -3.466 -21.048 1.00 91.38 85 ARG A N 1
ATOM 702 C CA . ARG A 1 85 ? 4.700 -4.135 -22.127 1.00 91.38 85 ARG A CA 1
ATOM 703 C C . ARG A 1 85 ? 6.218 -4.122 -21.918 1.00 91.38 85 ARG A C 1
ATOM 705 O O . ARG A 1 85 ? 6.922 -4.820 -22.640 1.00 91.38 85 ARG A O 1
ATOM 712 N N . ASN A 1 86 ? 6.734 -3.410 -20.913 1.00 92.94 86 ASN A N 1
ATOM 713 C CA . ASN A 1 86 ? 8.173 -3.285 -20.624 1.00 92.94 86 ASN A CA 1
ATOM 714 C C . ASN A 1 86 ? 8.819 -4.538 -19.990 1.00 92.94 86 ASN A C 1
ATOM 716 O O . ASN A 1 86 ? 9.839 -4.446 -19.310 1.00 92.94 86 ASN A O 1
ATOM 720 N N . GLY A 1 87 ? 8.247 -5.721 -20.219 1.00 93.19 87 GLY A N 1
ATOM 721 C CA . GLY A 1 87 ? 8.853 -7.002 -19.870 1.00 93.19 87 GLY A CA 1
ATOM 722 C C . GLY A 1 87 ? 8.243 -7.712 -18.654 1.00 93.19 87 GLY A C 1
ATOM 723 O O . GLY A 1 87 ? 7.353 -7.199 -17.971 1.00 93.19 87 GLY A O 1
ATOM 724 N N . PRO A 1 88 ? 8.722 -8.934 -18.367 1.00 95.81 88 PRO A N 1
ATOM 725 C CA . PRO A 1 88 ? 8.090 -9.843 -17.410 1.00 95.81 88 PRO A CA 1
ATOM 726 C C . PRO A 1 88 ? 8.114 -9.321 -15.971 1.00 95.81 88 PRO A C 1
ATOM 728 O O . PRO A 1 88 ? 7.175 -9.550 -15.214 1.00 95.81 88 PRO A O 1
ATOM 731 N N . VAL A 1 89 ? 9.153 -8.580 -15.588 1.00 96.81 89 VAL A N 1
ATOM 732 C CA . VAL A 1 89 ? 9.267 -8.005 -14.241 1.00 96.81 89 VAL A CA 1
ATOM 733 C C . VAL A 1 89 ? 8.180 -6.970 -13.947 1.00 96.81 89 VAL A C 1
ATOM 735 O O . VAL A 1 89 ? 7.663 -6.906 -12.831 1.00 96.81 89 VAL A O 1
ATOM 738 N N . VAL A 1 90 ? 7.773 -6.215 -14.969 1.00 96.69 90 VAL A N 1
ATOM 739 C CA . VAL A 1 90 ? 6.677 -5.254 -14.866 1.00 96.69 90 VAL A CA 1
ATOM 740 C C . VAL A 1 90 ? 5.357 -6.001 -14.684 1.00 96.69 90 VAL A C 1
ATOM 742 O O . VAL A 1 90 ? 4.587 -5.669 -13.786 1.00 96.69 90 VAL A O 1
ATOM 745 N N . LEU A 1 91 ? 5.130 -7.082 -15.436 1.00 96.81 91 LEU A N 1
ATOM 746 C CA . LEU A 1 91 ? 3.948 -7.935 -15.266 1.00 96.81 91 LEU A CA 1
ATOM 747 C C . LEU A 1 91 ? 3.875 -8.583 -13.874 1.00 96.81 91 LEU A C 1
ATOM 749 O O . LEU A 1 91 ? 2.794 -8.635 -13.290 1.00 96.81 91 LEU A O 1
ATOM 753 N N . ILE A 1 92 ? 5.004 -9.021 -13.303 1.00 97.94 92 ILE A N 1
ATOM 754 C CA . ILE A 1 92 ? 5.063 -9.542 -11.923 1.00 97.94 92 ILE A CA 1
ATOM 755 C C . ILE A 1 92 ? 4.648 -8.460 -10.918 1.00 97.94 92 ILE A C 1
ATOM 757 O O . ILE A 1 92 ? 3.903 -8.737 -9.972 1.00 97.94 92 ILE A O 1
ATOM 761 N N . TRP A 1 93 ? 5.083 -7.217 -11.127 1.00 97.88 93 TRP A N 1
ATOM 762 C CA . TRP A 1 93 ? 4.673 -6.094 -10.290 1.00 97.88 93 TRP A CA 1
ATOM 763 C C . TRP A 1 93 ? 3.168 -5.811 -10.389 1.00 97.88 93 TRP A C 1
ATOM 765 O O . TRP A 1 93 ? 2.498 -5.738 -9.358 1.00 97.88 93 TRP A O 1
ATOM 775 N N . TYR A 1 94 ? 2.601 -5.757 -11.599 1.00 96.94 94 TYR A N 1
ATOM 776 C CA . TYR A 1 94 ? 1.151 -5.622 -11.789 1.00 96.94 94 TYR A CA 1
ATOM 777 C C . TYR A 1 94 ? 0.380 -6.780 -11.141 1.00 96.94 94 TYR A C 1
ATOM 779 O O . TYR A 1 94 ? -0.599 -6.552 -10.428 1.00 96.94 94 TYR A O 1
ATOM 787 N N . GLY A 1 95 ? 0.850 -8.018 -11.316 1.00 97.56 95 GLY A N 1
ATOM 788 C CA . GLY A 1 95 ? 0.277 -9.197 -10.668 1.00 97.56 95 GLY A CA 1
ATOM 789 C C . GLY A 1 95 ? 0.310 -9.099 -9.141 1.00 97.56 95 GLY A C 1
ATOM 790 O O . GLY A 1 95 ? -0.667 -9.452 -8.479 1.00 97.56 95 GLY A O 1
ATOM 791 N N . THR A 1 96 ? 1.384 -8.541 -8.577 1.00 98.19 96 THR A N 1
ATOM 792 C CA . THR A 1 96 ? 1.491 -8.255 -7.139 1.00 98.19 96 THR A CA 1
ATOM 793 C C . THR A 1 96 ? 0.409 -7.266 -6.704 1.00 98.19 96 THR A C 1
ATOM 795 O O . THR A 1 96 ? -0.324 -7.548 -5.759 1.00 98.19 96 THR A O 1
ATOM 798 N N . VAL A 1 97 ? 0.244 -6.144 -7.413 1.00 97.62 97 VAL A N 1
ATOM 799 C CA . VAL A 1 97 ? -0.782 -5.130 -7.104 1.00 97.62 97 VAL A CA 1
ATOM 800 C C . VAL A 1 97 ? -2.194 -5.722 -7.162 1.00 97.62 97 VAL A C 1
ATOM 802 O O . VAL A 1 97 ? -2.960 -5.570 -6.210 1.00 97.62 97 VAL A O 1
ATOM 805 N N . VAL A 1 98 ? -2.526 -6.455 -8.228 1.00 97.94 98 VAL A N 1
ATOM 806 C CA . VAL A 1 98 ? -3.844 -7.094 -8.387 1.00 97.94 98 VAL A CA 1
ATOM 807 C C . VAL A 1 98 ? -4.095 -8.132 -7.290 1.00 97.94 98 VAL A C 1
ATOM 809 O O . VAL A 1 98 ? -5.182 -8.171 -6.713 1.00 97.94 98 VAL A O 1
ATOM 812 N N . THR A 1 99 ? -3.085 -8.927 -6.930 1.00 98.25 99 THR A N 1
ATOM 813 C CA . THR A 1 99 ? -3.188 -9.898 -5.829 1.00 98.25 99 THR A CA 1
ATOM 814 C C . THR A 1 99 ? -3.498 -9.204 -4.503 1.00 98.25 99 THR A C 1
ATOM 816 O O . THR A 1 99 ? -4.359 -9.661 -3.749 1.00 98.25 99 THR A O 1
ATOM 819 N N . LEU A 1 100 ? -2.857 -8.065 -4.226 1.00 97.88 100 LEU A N 1
ATOM 820 C CA . LEU A 1 100 ? -3.143 -7.267 -3.034 1.00 97.88 100 LEU A CA 1
ATOM 821 C C . LEU A 1 100 ? -4.551 -6.659 -3.073 1.00 97.88 100 LEU A C 1
ATOM 823 O O . LEU A 1 100 ? -5.209 -6.589 -2.036 1.00 97.88 100 LEU A O 1
ATOM 827 N N . TRP A 1 101 ? -5.071 -6.261 -4.233 1.00 98.19 101 TRP A N 1
ATOM 828 C CA . TRP A 1 101 ? -6.464 -5.814 -4.334 1.00 98.19 101 TRP A CA 1
ATOM 829 C C . TRP A 1 101 ? -7.442 -6.936 -3.993 1.00 98.19 101 TRP A C 1
ATOM 831 O O . TRP A 1 101 ? -8.314 -6.743 -3.147 1.00 98.19 101 TRP A O 1
ATOM 841 N N . VAL A 1 102 ? -7.254 -8.128 -4.564 1.00 98.31 102 VAL A N 1
ATOM 842 C CA . VAL A 1 102 ? -8.090 -9.303 -4.271 1.00 98.31 102 VAL A CA 1
ATOM 843 C C . VAL A 1 102 ? -8.007 -9.686 -2.792 1.00 98.31 102 VAL A C 1
ATOM 845 O O . VAL A 1 102 ? -9.038 -9.874 -2.145 1.00 98.31 102 VAL A O 1
ATOM 848 N N . ALA A 1 103 ? -6.801 -9.733 -2.222 1.00 98.06 103 ALA A N 1
ATOM 849 C CA . ALA A 1 103 ? -6.605 -10.015 -0.802 1.00 98.06 103 ALA A CA 1
ATOM 850 C C . ALA A 1 103 ? -7.276 -8.959 0.094 1.00 98.06 103 ALA A C 1
ATOM 852 O O . ALA A 1 103 ? -7.876 -9.307 1.113 1.00 98.06 103 ALA A O 1
ATOM 853 N N . SER A 1 104 ? -7.225 -7.682 -0.303 1.00 97.31 104 SER A N 1
ATOM 854 C CA . SER A 1 104 ? -7.874 -6.573 0.412 1.00 97.31 104 SER A CA 1
ATOM 855 C C . SER A 1 104 ? -9.397 -6.685 0.369 1.00 97.31 104 SER A C 1
ATOM 857 O O . SER A 1 104 ? -10.036 -6.548 1.411 1.0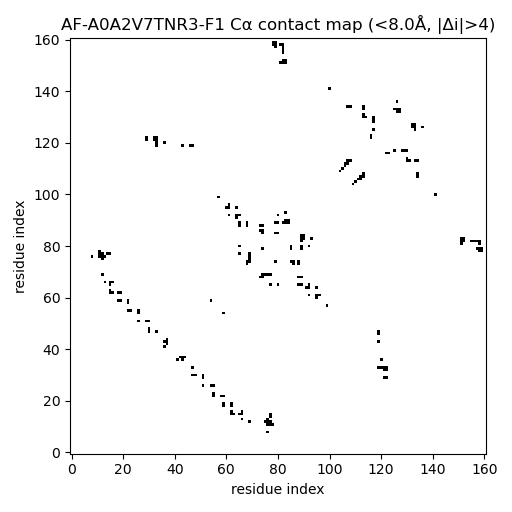0 97.31 104 SER A O 1
ATOM 859 N N . ILE A 1 105 ? -9.982 -7.000 -0.795 1.00 98.12 105 ILE A N 1
ATOM 860 C CA . ILE A 1 105 ? -11.422 -7.281 -0.937 1.00 98.12 105 ILE A CA 1
ATOM 861 C C . ILE A 1 105 ? -11.802 -8.447 -0.026 1.00 98.12 105 ILE A C 1
ATOM 863 O O . ILE A 1 105 ? -12.708 -8.327 0.797 1.00 98.12 105 ILE A O 1
ATOM 867 N N . TYR A 1 106 ? -11.084 -9.567 -0.125 1.00 98.38 106 TYR A N 1
ATOM 868 C CA . TYR A 1 106 ? -11.379 -10.745 0.680 1.00 98.38 106 TYR A CA 1
ATOM 869 C C . TYR A 1 106 ? -11.349 -10.426 2.181 1.00 98.38 106 TYR A C 1
ATOM 871 O O . TYR A 1 106 ? -12.276 -10.756 2.927 1.00 98.38 106 TYR A O 1
ATOM 879 N N . TRP A 1 107 ? -10.313 -9.718 2.630 1.00 98.19 107 TRP A N 1
ATOM 880 C CA . TRP A 1 107 ? -10.155 -9.373 4.034 1.00 98.19 107 TRP A CA 1
ATOM 881 C C . TRP A 1 107 ? -11.221 -8.385 4.531 1.00 98.19 107 TRP A C 1
ATOM 883 O O . TRP A 1 107 ? -11.852 -8.631 5.565 1.00 98.19 107 TRP A O 1
ATOM 893 N N . LEU A 1 108 ? -11.470 -7.301 3.787 1.00 97.44 108 LEU A N 1
ATOM 894 C CA . LEU A 1 108 ? -12.437 -6.268 4.166 1.00 97.44 108 LEU A CA 1
ATOM 895 C C . LEU A 1 108 ? -13.874 -6.792 4.190 1.00 97.44 108 LEU A C 1
ATOM 897 O O . LEU A 1 108 ? -14.620 -6.449 5.106 1.00 97.44 108 LEU A O 1
ATOM 901 N N . PHE A 1 109 ? -14.264 -7.615 3.214 1.00 97.50 109 PHE A N 1
ATOM 902 C CA . PHE A 1 109 ? -15.653 -8.047 3.049 1.00 97.50 109 PHE A CA 1
ATOM 903 C C . PHE A 1 109 ? -15.975 -9.336 3.806 1.00 97.50 109 PHE A C 1
ATOM 905 O O . PHE A 1 109 ? -17.048 -9.421 4.401 1.00 97.50 109 PHE A O 1
ATOM 912 N N . PHE A 1 110 ? -15.052 -10.303 3.839 1.00 97.50 110 PHE A N 1
ATOM 913 C CA . PHE A 1 110 ? -15.335 -11.661 4.323 1.00 97.50 110 PHE A CA 1
ATOM 914 C C . PHE A 1 110 ? -14.611 -12.025 5.627 1.00 97.50 110 PHE A C 1
ATOM 916 O O . PHE A 1 110 ? -14.988 -12.985 6.296 1.00 97.50 110 PHE A O 1
ATOM 923 N N . ARG A 1 111 ? -13.582 -11.268 6.038 1.00 97.12 111 ARG A N 1
ATOM 924 C CA . ARG A 1 111 ? -12.798 -11.544 7.264 1.00 97.12 111 ARG A CA 1
ATOM 925 C C . ARG A 1 111 ? -12.937 -10.466 8.335 1.00 97.12 111 ARG A C 1
ATOM 927 O O . ARG A 1 111 ? -12.072 -10.347 9.200 1.00 97.12 111 ARG A O 1
ATOM 934 N N . ARG A 1 112 ? -14.043 -9.721 8.298 1.00 96.81 112 ARG A N 1
ATOM 935 C CA . ARG A 1 112 ? -14.360 -8.627 9.228 1.00 96.81 112 ARG A CA 1
ATOM 936 C C . ARG A 1 112 ? -13.321 -7.493 9.232 1.00 96.81 112 ARG A C 1
ATOM 938 O O . ARG A 1 112 ? -13.139 -6.818 10.243 1.00 96.81 112 ARG A O 1
ATOM 945 N N . GLY A 1 113 ? -12.579 -7.312 8.135 1.00 96.62 113 GLY A N 1
ATOM 946 C CA . GLY A 1 113 ? -11.490 -6.337 8.072 1.00 96.62 113 GLY A CA 1
ATOM 947 C C . GLY A 1 113 ? -11.966 -4.901 8.279 1.00 96.62 113 GLY A C 1
ATOM 948 O O . GLY A 1 113 ? -11.329 -4.146 9.008 1.00 96.62 113 GLY A O 1
ATOM 949 N N . ALA A 1 114 ? -13.121 -4.538 7.713 1.00 96.81 114 ALA A N 1
ATOM 950 C CA . ALA A 1 114 ? -13.696 -3.205 7.885 1.00 96.81 114 ALA A CA 1
ATOM 951 C C . ALA A 1 114 ? -14.055 -2.920 9.354 1.00 96.81 114 ALA A C 1
ATOM 953 O O . ALA A 1 114 ? -13.735 -1.862 9.889 1.00 96.81 114 ALA A O 1
ATOM 954 N N . GLU A 1 115 ? -14.674 -3.893 10.017 1.00 97.06 115 GLU A N 1
ATOM 955 C CA . GLU A 1 115 ? -15.057 -3.837 11.424 1.00 97.06 115 GLU A CA 1
ATOM 956 C C . GLU A 1 115 ? -13.814 -3.739 12.322 1.00 97.06 115 GLU A C 1
ATOM 958 O O . GLU A 1 115 ? -13.791 -2.955 13.268 1.00 97.06 115 GLU A O 1
ATOM 963 N N . ILE A 1 116 ? -12.749 -4.479 11.990 1.00 96.44 116 ILE A N 1
ATOM 964 C CA . ILE A 1 116 ? -11.465 -4.394 12.693 1.00 96.44 116 ILE A CA 1
ATOM 965 C C . ILE A 1 116 ? -10.857 -2.995 12.543 1.00 96.44 116 ILE A C 1
ATOM 967 O O . ILE A 1 116 ? -10.389 -2.449 13.535 1.00 96.44 116 ILE A O 1
ATOM 971 N N . LEU A 1 117 ? -10.863 -2.394 11.349 1.00 96.00 117 LEU A N 1
ATOM 972 C CA . LEU A 1 117 ? -10.310 -1.047 11.152 1.00 96.00 117 LEU A CA 1
ATOM 973 C C . LEU A 1 117 ? -11.063 0.015 11.956 1.00 96.00 117 LEU A C 1
ATOM 975 O O . LEU A 1 117 ? -10.427 0.865 12.573 1.00 96.00 117 LEU A O 1
ATOM 979 N N . ILE A 1 118 ? -12.394 -0.066 11.991 1.00 96.25 118 ILE A N 1
ATOM 980 C CA . ILE A 1 118 ? -13.239 0.843 12.780 1.00 96.25 118 ILE A CA 1
ATOM 981 C C . ILE A 1 118 ? -12.944 0.699 14.277 1.00 96.25 118 ILE A C 1
ATOM 983 O O . ILE A 1 118 ? -12.825 1.697 14.981 1.00 96.25 118 ILE A O 1
ATOM 987 N N . ALA A 1 119 ? -12.738 -0.530 14.756 1.00 95.62 119 ALA A N 1
ATOM 988 C CA . ALA A 1 119 ? -12.382 -0.793 16.149 1.00 95.62 119 ALA A CA 1
ATOM 989 C C . ALA A 1 119 ? -10.963 -0.321 16.541 1.00 95.62 119 ALA A C 1
ATOM 991 O O . ALA A 1 119 ? -10.625 -0.342 17.721 1.00 95.62 119 ALA A O 1
ATOM 992 N N . HIS A 1 120 ? -10.127 0.096 15.582 1.00 96.19 120 HIS A N 1
ATOM 993 C CA . HIS A 1 120 ? -8.748 0.546 15.817 1.00 96.19 120 HIS A CA 1
ATOM 994 C C . HIS A 1 120 ? -8.536 1.979 15.297 1.00 96.19 120 HIS A C 1
ATOM 996 O O . HIS A 1 120 ? -7.786 2.197 14.334 1.00 96.19 120 HIS A O 1
ATOM 1002 N N . PRO A 1 121 ? -9.170 2.984 15.932 1.00 93.19 121 PRO A N 1
ATOM 1003 C CA . PRO A 1 121 ? -9.078 4.376 15.505 1.00 93.19 121 PRO A CA 1
ATOM 1004 C C . PRO A 1 121 ? -7.635 4.900 15.527 1.00 93.19 121 PRO A C 1
ATOM 1006 O O . PRO A 1 121 ? -6.767 4.427 16.262 1.00 93.19 121 PRO A O 1
ATOM 1009 N N . GLY A 1 122 ? -7.354 5.905 14.699 1.00 90.38 122 GLY A N 1
ATOM 1010 C CA . GLY A 1 122 ? -6.031 6.535 14.612 1.00 90.38 122 GLY A CA 1
ATOM 1011 C C . GLY A 1 122 ? -5.036 5.859 13.661 1.00 90.38 122 GLY A C 1
ATOM 1012 O O . GLY A 1 122 ? -3.989 6.457 13.399 1.00 90.38 122 GLY A O 1
ATOM 1013 N N . LEU A 1 123 ? -5.366 4.681 13.109 1.00 91.25 123 LEU A N 1
ATOM 1014 C CA . LEU A 1 123 ? -4.653 4.100 11.962 1.00 91.25 123 LEU A CA 1
ATOM 1015 C C . LEU A 1 123 ? -4.994 4.862 10.677 1.00 91.25 123 LEU A C 1
ATOM 1017 O O . LEU A 1 123 ? -4.130 5.443 10.036 1.00 91.25 123 LEU A O 1
ATOM 1021 N N . PHE A 1 124 ? -6.274 4.943 10.332 1.00 87.44 124 PHE A N 1
ATOM 1022 C CA . PHE A 1 124 ? -6.730 5.630 9.127 1.00 87.44 124 PHE A CA 1
ATOM 1023 C C . PHE A 1 124 ? -7.691 6.760 9.482 1.00 87.44 124 PHE A C 1
ATOM 1025 O O . PHE A 1 124 ? -8.400 6.694 10.486 1.00 87.44 124 PHE A O 1
ATOM 1032 N N . ASN A 1 125 ? -7.732 7.785 8.632 1.00 86.94 125 ASN A N 1
ATOM 1033 C CA . ASN A 1 125 ? -8.777 8.804 8.675 1.00 86.94 125 ASN A CA 1
ATOM 1034 C C . ASN A 1 125 ? -10.027 8.216 8.010 1.00 86.94 125 ASN A C 1
ATOM 1036 O O . ASN A 1 125 ? -10.250 8.401 6.815 1.00 86.94 125 ASN A O 1
ATOM 1040 N N . LEU A 1 126 ? -10.767 7.402 8.763 1.00 87.94 126 LEU A N 1
ATOM 1041 C CA . LEU A 1 126 ? -11.939 6.701 8.249 1.00 87.94 126 LEU A CA 1
ATOM 1042 C C . LEU A 1 126 ? -13.090 7.691 7.993 1.00 87.94 126 LEU A C 1
ATOM 1044 O O . LEU A 1 126 ? -13.296 8.600 8.795 1.00 87.94 126 LEU A O 1
ATOM 1048 N N . PRO A 1 127 ? -13.866 7.510 6.909 1.00 85.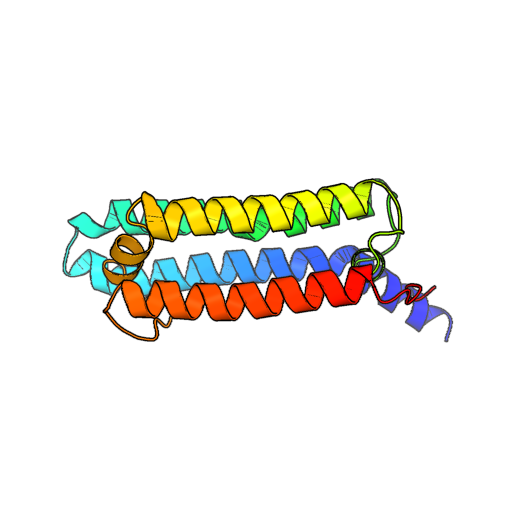31 127 PRO A N 1
ATOM 1049 C CA . PRO A 1 127 ? -14.970 8.410 6.570 1.00 85.31 127 PRO A CA 1
ATOM 1050 C C . PRO A 1 127 ? -16.195 8.247 7.485 1.00 85.31 127 PRO A C 1
ATOM 1052 O O . PRO A 1 127 ? -17.070 9.108 7.500 1.00 85.31 127 PRO A O 1
ATOM 1055 N N . SER A 1 128 ? -16.310 7.119 8.193 1.00 92.19 128 SER A N 1
ATOM 1056 C CA . SER A 1 128 ? -17.441 6.792 9.065 1.00 92.19 128 SER A CA 1
ATOM 1057 C C . SER A 1 128 ? -17.126 5.569 9.931 1.00 92.19 128 SER A C 1
ATOM 1059 O O . SER A 1 128 ? -16.354 4.702 9.520 1.00 92.19 128 SER A O 1
ATOM 1061 N N . ASP A 1 129 ? -17.828 5.443 11.059 1.00 92.94 129 ASP A N 1
ATOM 1062 C CA . ASP A 1 129 ? -17.810 4.261 11.936 1.00 92.94 129 ASP A CA 1
ATOM 1063 C C . ASP A 1 129 ? -18.713 3.119 11.429 1.00 92.94 129 ASP A C 1
ATOM 1065 O O . ASP A 1 129 ? -18.909 2.104 12.097 1.00 92.94 129 ASP A O 1
ATOM 1069 N N . ARG A 1 130 ? -19.310 3.268 10.239 1.00 95.62 130 ARG A N 1
ATOM 1070 C CA . ARG A 1 130 ? -20.175 2.255 9.619 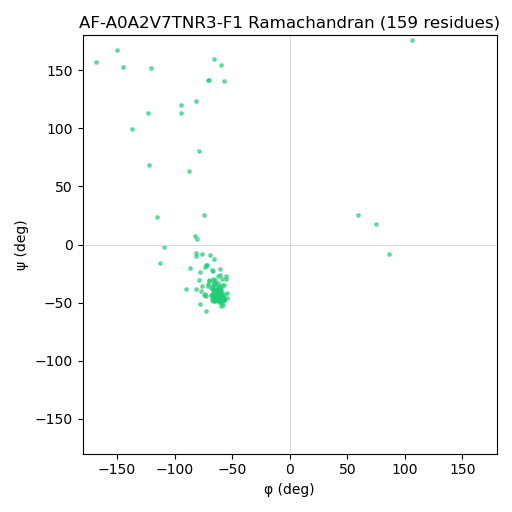1.00 95.62 130 ARG A CA 1
ATOM 1071 C C . ARG A 1 130 ? -19.368 1.371 8.654 1.00 95.62 130 ARG A C 1
ATOM 1073 O O . ARG A 1 130 ? -18.887 1.882 7.640 1.00 95.62 130 ARG A O 1
ATOM 1080 N N . PRO A 1 131 ? -19.292 0.038 8.863 1.00 96.12 131 PRO A N 1
ATOM 1081 C CA . PRO A 1 131 ? -18.481 -0.854 8.023 1.00 96.12 131 PRO A CA 1
ATOM 1082 C C . PRO A 1 131 ? -18.821 -0.817 6.530 1.00 96.12 131 PRO A C 1
ATOM 1084 O O . PRO A 1 131 ? -17.933 -0.933 5.689 1.00 96.12 131 PRO A O 1
ATOM 1087 N N . TRP A 1 132 ? -20.096 -0.638 6.178 1.00 95.75 132 TRP A N 1
ATOM 1088 C CA . TRP A 1 132 ? -20.525 -0.573 4.779 1.00 95.75 132 TRP A CA 1
ATOM 1089 C C . TRP A 1 132 ? -20.061 0.710 4.073 1.00 95.75 132 TRP A C 1
ATOM 1091 O O . TRP A 1 132 ? -19.771 0.658 2.880 1.00 95.75 132 TRP A O 1
ATOM 1101 N N . VAL A 1 133 ? -19.918 1.832 4.795 1.00 96.44 133 VAL A N 1
ATOM 1102 C CA . VAL A 1 133 ? -19.374 3.084 4.236 1.00 96.44 133 VAL A CA 1
ATOM 1103 C C . VAL A 1 133 ? -17.902 2.890 3.897 1.00 96.44 133 VAL A C 1
ATOM 1105 O O . VAL A 1 133 ? -17.468 3.252 2.809 1.00 96.44 133 VAL A O 1
ATOM 1108 N N . LEU A 1 134 ? -17.144 2.251 4.792 1.00 95.88 134 LEU A N 1
ATOM 1109 C CA . LEU A 1 134 ? -15.740 1.921 4.549 1.00 95.88 134 LEU A CA 1
ATOM 1110 C C . LEU A 1 134 ? -15.573 0.963 3.359 1.00 95.88 134 LEU A C 1
ATOM 1112 O O . LEU A 1 134 ? -14.719 1.191 2.506 1.00 95.88 134 LEU A O 1
ATOM 1116 N N . LYS A 1 135 ? -16.414 -0.074 3.266 1.00 96.94 135 LYS A N 1
ATOM 1117 C CA . LYS A 1 135 ? -16.441 -1.001 2.120 1.00 96.94 135 LYS A CA 1
ATOM 1118 C C . LYS A 1 135 ? -16.749 -0.265 0.808 1.00 96.94 135 LYS A C 1
ATOM 1120 O O . LYS A 1 135 ? -16.048 -0.476 -0.176 1.00 96.94 135 LYS A O 1
ATOM 1125 N N . GLY A 1 136 ? -17.739 0.631 0.800 1.00 97.12 136 GLY A N 1
ATOM 1126 C CA . GLY A 1 136 ? -18.085 1.450 -0.367 1.00 97.12 136 GLY A CA 1
ATOM 1127 C C . GLY A 1 136 ? -16.971 2.418 -0.777 1.00 97.12 136 GLY A C 1
ATOM 1128 O O . GLY A 1 136 ? -16.611 2.477 -1.949 1.00 97.12 136 GLY A O 1
ATOM 1129 N N . TYR A 1 137 ? -16.364 3.115 0.189 1.00 95.81 137 TYR A N 1
ATOM 1130 C CA . TYR A 1 137 ? -15.217 3.994 -0.051 1.00 95.81 137 TYR A CA 1
ATOM 1131 C C . TYR A 1 137 ? -14.026 3.226 -0.637 1.00 95.81 137 TYR A C 1
ATOM 1133 O O . TYR A 1 137 ? -13.424 3.661 -1.616 1.00 95.81 137 TYR A O 1
ATOM 1141 N N . PHE A 1 138 ? -13.729 2.040 -0.098 1.00 96.25 138 PHE A N 1
ATOM 1142 C CA . PHE A 1 138 ? -12.699 1.168 -0.652 1.00 96.25 138 PHE A CA 1
ATOM 1143 C C . PHE A 1 138 ? -12.997 0.770 -2.105 1.00 96.25 138 PHE A C 1
ATOM 1145 O O . PHE A 1 138 ? -12.098 0.846 -2.939 1.00 96.25 138 PHE A O 1
ATOM 1152 N N . LEU A 1 139 ? -14.239 0.390 -2.433 1.00 97.94 139 LEU A N 1
ATOM 1153 C CA . LEU A 1 139 ? -14.624 0.055 -3.810 1.00 97.94 139 LEU A CA 1
ATOM 1154 C C . LEU A 1 139 ? -14.486 1.248 -4.759 1.00 97.94 139 LEU A C 1
ATOM 1156 O O . LEU A 1 139 ? -14.071 1.058 -5.897 1.00 97.94 139 LEU A O 1
ATOM 1160 N N . LEU A 1 140 ? -14.770 2.467 -4.295 1.00 96.88 140 LEU A N 1
ATOM 1161 C CA . LEU A 1 140 ? -14.555 3.684 -5.078 1.00 96.88 140 LEU A CA 1
ATOM 1162 C C . LEU A 1 140 ? -13.063 3.904 -5.377 1.00 96.88 140 LEU A C 1
ATOM 1164 O O . LEU A 1 140 ? -12.692 4.125 -6.529 1.00 96.88 140 LEU A O 1
ATOM 1168 N N . CYS A 1 141 ? -12.195 3.792 -4.365 1.00 96.19 141 CYS A N 1
ATOM 1169 C CA . CYS A 1 141 ? -10.745 3.878 -4.561 1.00 96.19 141 CYS A CA 1
ATOM 1170 C C . CYS A 1 141 ? -10.233 2.775 -5.497 1.00 96.19 141 CYS A C 1
ATOM 1172 O O . CYS A 1 141 ? -9.417 3.038 -6.380 1.00 96.19 141 CYS A O 1
ATOM 1174 N N . LEU A 1 142 ? -10.732 1.548 -5.326 1.00 97.56 142 LEU A N 1
ATOM 1175 C CA . LEU A 1 142 ? -10.385 0.413 -6.170 1.00 97.56 142 LEU A CA 1
ATOM 1176 C C . LEU A 1 142 ? -10.834 0.632 -7.618 1.00 97.56 142 LEU A C 1
ATOM 1178 O O . LEU A 1 142 ? -10.060 0.352 -8.524 1.00 97.56 142 LEU A O 1
ATOM 1182 N N . ALA A 1 143 ? -12.034 1.167 -7.849 1.00 98.00 143 ALA A N 1
ATOM 1183 C CA . ALA A 1 143 ? -12.517 1.497 -9.187 1.00 98.00 143 ALA A CA 1
ATOM 1184 C C . ALA A 1 143 ? -11.597 2.515 -9.880 1.00 98.00 143 ALA A C 1
ATOM 1186 O O . ALA A 1 143 ? -11.251 2.327 -11.044 1.00 98.00 143 ALA A O 1
ATOM 1187 N N . GLY A 1 144 ? -11.127 3.535 -9.152 1.00 97.50 144 GLY A N 1
ATOM 1188 C CA . GLY A 1 144 ? -10.108 4.464 -9.652 1.00 97.50 144 GLY A CA 1
ATOM 1189 C C . GLY A 1 144 ? -8.786 3.769 -9.995 1.00 97.50 144 GLY A C 1
ATOM 1190 O O . GLY A 1 144 ? -8.216 4.012 -11.057 1.00 97.50 144 GLY A O 1
ATOM 1191 N N . GLY A 1 145 ? -8.326 2.850 -9.141 1.00 95.50 145 GLY A N 1
ATOM 1192 C CA . GLY A 1 145 ? -7.142 2.028 -9.404 1.00 95.50 145 GLY A CA 1
ATOM 1193 C C . GLY A 1 145 ? -7.289 1.153 -10.653 1.00 95.50 145 GLY A C 1
ATOM 1194 O O . GLY A 1 145 ? -6.398 1.140 -11.499 1.00 95.50 145 GLY A O 1
ATOM 1195 N N . VAL A 1 146 ? -8.424 0.466 -10.804 1.00 97.12 146 VAL A N 1
ATOM 1196 C CA . VAL A 1 146 ? -8.748 -0.355 -11.982 1.00 97.12 146 VAL A CA 1
ATOM 1197 C C . VAL A 1 146 ? -8.810 0.507 -13.241 1.00 97.12 146 VAL A C 1
ATOM 1199 O O . VAL A 1 146 ? -8.248 0.118 -14.259 1.00 97.12 146 VAL A O 1
ATOM 1202 N N . ALA A 1 147 ? -9.424 1.690 -13.181 1.00 96.56 147 ALA A N 1
ATOM 1203 C CA . ALA A 1 147 ? -9.448 2.620 -14.307 1.00 96.56 147 ALA A CA 1
ATOM 1204 C C . ALA A 1 147 ? -8.031 3.061 -14.713 1.00 96.56 147 ALA A C 1
ATOM 1206 O O . ALA A 1 147 ? -7.702 3.030 -15.896 1.00 96.56 147 ALA A O 1
ATOM 1207 N N . GLY A 1 148 ? -7.168 3.393 -13.745 1.00 93.94 148 GLY A N 1
ATOM 1208 C CA . GLY A 1 148 ? -5.761 3.716 -14.003 1.00 93.94 148 GLY A CA 1
ATOM 1209 C C . GLY A 1 148 ? -4.978 2.542 -14.600 1.00 93.94 148 GLY A C 1
ATOM 1210 O O . GLY A 1 148 ? -4.220 2.724 -15.549 1.00 93.94 148 GLY A O 1
ATOM 1211 N N . LEU A 1 149 ? -5.207 1.323 -14.105 1.00 93.69 149 LEU A N 1
ATOM 1212 C CA . LEU A 1 149 ? -4.624 0.100 -14.658 1.00 93.69 149 LEU A CA 1
ATOM 1213 C C . LEU A 1 149 ? -5.052 -0.121 -16.115 1.00 93.69 149 LEU A C 1
ATOM 1215 O O . LEU A 1 149 ? -4.207 -0.355 -16.976 1.00 93.69 149 LEU A O 1
ATOM 1219 N N . LEU A 1 150 ? -6.353 -0.024 -16.400 1.00 94.12 150 LEU A N 1
ATOM 1220 C CA . LEU A 1 150 ? -6.885 -0.152 -17.755 1.00 94.12 150 LEU A CA 1
ATOM 1221 C C . LEU A 1 150 ? -6.319 0.933 -18.666 1.00 94.12 150 LEU A C 1
ATOM 1223 O O . LEU A 1 150 ? -5.908 0.628 -19.779 1.00 94.12 150 LEU A O 1
ATOM 1227 N N . MET A 1 151 ? -6.221 2.172 -18.183 1.00 93.19 151 MET A N 1
ATOM 1228 C CA . MET A 1 151 ? -5.585 3.258 -18.920 1.00 93.19 151 MET A CA 1
ATOM 1229 C C . MET A 1 151 ? -4.136 2.911 -19.277 1.00 93.19 151 MET A C 1
ATOM 1231 O O . MET A 1 151 ? -3.775 3.061 -20.432 1.00 93.19 151 MET A O 1
ATOM 1235 N N . MET A 1 152 ? -3.327 2.382 -18.354 1.00 91.25 152 MET A N 1
ATOM 1236 C CA . MET A 1 152 ? -1.937 1.977 -18.640 1.00 91.25 152 MET A CA 1
ATOM 1237 C C . MET A 1 152 ? -1.827 0.795 -19.614 1.00 91.25 152 MET A C 1
ATOM 1239 O O . MET A 1 152 ? -0.865 0.697 -20.367 1.00 91.25 152 MET A O 1
ATOM 1243 N N . ILE A 1 153 ? -2.797 -0.122 -19.612 1.00 89.56 153 ILE A N 1
ATOM 1244 C CA . ILE A 1 153 ? -2.829 -1.258 -20.548 1.00 89.56 153 ILE A CA 1
ATOM 1245 C C . ILE A 1 153 ? -3.229 -0.796 -21.956 1.00 89.56 153 ILE A C 1
ATOM 1247 O O . ILE A 1 153 ? -2.650 -1.229 -22.959 1.00 89.56 153 ILE A O 1
ATOM 1251 N N . LEU A 1 154 ? -4.242 0.067 -22.028 1.00 90.50 154 LEU A N 1
ATOM 1252 C CA . LEU A 1 154 ? -4.813 0.555 -23.279 1.00 90.50 154 LEU A CA 1
ATOM 1253 C C . LEU A 1 154 ? -3.959 1.662 -23.905 1.00 90.50 154 LEU A C 1
ATOM 1255 O O . LEU A 1 154 ? -3.909 1.774 -25.127 1.00 90.50 154 LEU A O 1
ATOM 1259 N N . TRP A 1 155 ? -3.263 2.452 -23.089 1.00 82.12 155 TRP A N 1
ATOM 1260 C CA . TRP A 1 155 ? -2.420 3.552 -23.535 1.00 82.12 155 TRP A CA 1
ATOM 1261 C C . TRP A 1 155 ? -0.965 3.097 -23.675 1.00 82.12 155 TRP A C 1
ATOM 1263 O O . TRP A 1 155 ? -0.280 2.819 -22.697 1.00 82.12 155 TRP A O 1
ATOM 1273 N N . ASP A 1 156 ? -0.464 3.064 -24.910 1.00 80.38 156 ASP A N 1
ATOM 1274 C CA . ASP A 1 156 ? 0.923 2.698 -25.215 1.00 80.38 156 ASP A CA 1
ATOM 1275 C C . ASP A 1 156 ? 1.889 3.895 -25.152 1.00 80.38 156 ASP A C 1
ATOM 1277 O O . ASP A 1 156 ? 2.463 4.303 -26.160 1.00 80.38 156 ASP A O 1
ATOM 1281 N N . VAL A 1 157 ? 2.049 4.514 -23.974 1.00 80.31 157 VAL A N 1
ATOM 1282 C CA . VAL A 1 157 ? 3.103 5.533 -23.795 1.00 80.31 157 VAL A CA 1
ATOM 1283 C C . VAL A 1 157 ? 4.441 4.840 -23.531 1.00 80.31 157 VAL A C 1
ATOM 1285 O O . VAL A 1 157 ? 4.548 4.081 -22.562 1.00 80.31 157 VAL A O 1
ATOM 1288 N N . PRO A 1 158 ? 5.484 5.097 -24.340 1.00 81.12 158 PRO A N 1
ATOM 1289 C CA . PRO A 1 158 ? 6.823 4.627 -24.024 1.00 81.12 158 PRO A CA 1
ATOM 1290 C C . PRO A 1 158 ? 7.390 5.404 -22.821 1.00 81.12 158 PRO A C 1
ATOM 1292 O O . PRO A 1 158 ? 7.177 6.615 -22.717 1.00 81.12 158 PRO A O 1
ATOM 1295 N N . PRO A 1 159 ? 8.126 4.744 -21.911 1.00 82.31 159 PRO A N 1
ATOM 1296 C CA . PRO A 1 159 ? 8.761 5.428 -20.792 1.00 82.31 159 PRO A CA 1
ATOM 1297 C C . PRO A 1 159 ? 9.857 6.400 -21.276 1.00 82.31 159 PRO A C 1
ATOM 1299 O O . PRO A 1 159 ? 10.383 6.240 -22.383 1.00 82.31 159 PRO A O 1
ATOM 1302 N N . PRO A 1 160 ? 10.237 7.393 -20.448 1.00 78.19 160 PRO A N 1
ATOM 1303 C CA . PRO A 1 160 ? 11.376 8.261 -20.729 1.00 78.19 160 PRO A CA 1
ATOM 1304 C C . PRO A 1 160 ? 12.657 7.437 -20.923 1.00 78.19 160 PRO A C 1
ATOM 1306 O O . PRO A 1 160 ? 12.869 6.453 -20.206 1.00 78.19 160 PRO A O 1
ATOM 1309 N N . ARG A 1 161 ? 13.486 7.847 -21.892 1.00 63.97 161 ARG A N 1
ATOM 1310 C CA . ARG A 1 161 ? 14.787 7.228 -22.199 1.00 63.97 161 ARG A CA 1
ATOM 1311 C C . ARG A 1 161 ? 15.861 7.637 -21.199 1.00 63.97 161 ARG A C 1
ATOM 1313 O O . ARG A 1 161 ? 15.909 8.841 -20.873 1.00 63.97 161 ARG A O 1
#

Foldseek 3Di:
DVVVVVVVLVCQLCVLVVQLVVLVVLLVQLVVQQVVVCVVPVVCVVLNVVVSVCSNCLSSVLSVLVNVCCVVPLDRGPQCLLACPSDDSSVVSVVSVVVSLVVCLCCLPPVVNLQSDLVRPSSDPAPDSDSVSNNVVSVVVVVVVVVSVVCNHVDPDDGDD

Nearest PDB structures (foldseek):
  7tkd-assembly1_9  TM=6.371E-01  e=7.574E+00  Saccharomyces cerevisiae

Radius of gyration: 18.54 Å; Cα contacts (8 Å, |Δi|>4): 132; chains: 1; bounding box: 46×31×53 Å

Sequence (161 aa):
MRSENVIEQIFFRHAWLLFIFATCLNAVIWRWRARKYISADPTLAAGYTRLIRGWLVFANLPWLVMGLGILFGGVPTIWHYLNPRNGPVVLIWYGTVVTLWVASIYWLFFRRGAEILIAHPGLFNLPSDRPWVLKGYFLLCLAGGVAGLLMMILWDVPPPR

Secondary structure (DSSP, 8-state):
-HHHHHHHHHHHHHTHHHHHHHHHHHHHHHHHHHHHHHHH-TTHHHHHHHHHHHHHHHTTHHHHHHHHHHHTTS-SSGGGGGSTTS-HHHHHHHHHHHHHHHHHHHHHHHSSHHHHHHTSTTSS--S-S-HHHHHHHHHHHHHHHHHHHHHHHH--PPPP-

Solvent-accessible surface area (backbone atoms only — not comparable to full-atom values): 8832 Å² total; per-residue (Å²): 114,78,66,57,57,51,53,52,49,54,46,41,47,48,47,46,55,55,57,43,48,53,50,52,51,48,44,51,52,28,58,58,50,35,48,66,54,29,75,76,39,65,81,48,46,62,55,53,52,50,51,46,54,49,44,59,53,64,72,33,47,52,40,50,50,49,42,52,29,34,74,73,64,62,35,81,36,63,58,43,63,60,22,59,82,60,41,70,58,33,44,53,33,53,51,47,51,53,50,50,50,54,52,48,51,48,34,40,74,75,64,52,36,36,56,51,52,57,76,45,66,58,68,62,93,68,96,55,88,46,47,66,58,49,53,50,53,50,51,52,55,47,50,54,50,49,51,52,50,50,46,29,70,74,42,89,62,79,53,88,130